Protein AF-A0A1E4NR07-F1 (afdb_monomer_lite)

Secondary structure (DSSP, 8-state):
-EE---TT---EEEEEE-SSS---BTTTEEEETTEEEE-TT--EEEEESSS----GGGSEEEEEEEE-GGG--EEEE----TT-EEEEEEE-SSS---BTTTEEEETTEEEE-TT-EEEEEEEE--

Radius of gyration: 22.99 Å; chains: 1; bounding box: 44×19×64 Å

pLDDT: mean 92.15, std 7.47, range [64.0, 98.56]

Structure (mmCIF, N/CA/C/O backbone):
data_AF-A0A1E4NR07-F1
#
_entry.id   AF-A0A1E4NR07-F1
#
loop_
_atom_site.group_PDB
_atom_site.id
_atom_site.type_symbol
_atom_site.label_atom_id
_atom_site.label_alt_id
_atom_site.label_comp_id
_atom_site.label_asym_id
_atom_site.label_entity_id
_atom_site.label_seq_id
_atom_site.pdbx_PDB_ins_code
_atom_site.Cartn_x
_atom_site.Cartn_y
_atom_site.Cartn_z
_atom_site.occupancy
_atom_site.B_iso_or_equiv
_atom_site.auth_seq_id
_atom_site.auth_comp_id
_atom_site.auth_asym_id
_atom_site.auth_atom_id
_atom_site.pdbx_PDB_model_num
ATOM 1 N N . MET A 1 1 ? 23.849 5.047 -27.236 1.00 86.56 1 MET A N 1
ATOM 2 C CA . MET A 1 1 ? 23.501 5.902 -26.071 1.00 86.56 1 MET A CA 1
ATOM 3 C C . MET A 1 1 ? 22.903 5.018 -24.984 1.00 86.56 1 MET A C 1
ATOM 5 O O . MET A 1 1 ? 22.391 3.955 -25.326 1.00 86.56 1 MET A O 1
ATOM 9 N N . ARG A 1 2 ? 22.991 5.399 -23.704 1.00 89.69 2 ARG A N 1
ATOM 10 C CA . ARG A 1 2 ? 22.429 4.618 -22.590 1.00 89.69 2 ARG A CA 1
ATOM 11 C C . ARG A 1 2 ? 21.553 5.478 -21.687 1.00 89.69 2 ARG A C 1
ATOM 13 O O . ARG A 1 2 ? 21.888 6.630 -21.429 1.00 89.69 2 ARG A O 1
ATOM 20 N N . CYS A 1 3 ? 20.472 4.887 -21.197 1.00 86.62 3 CYS A N 1
ATOM 21 C CA . CYS A 1 3 ? 19.572 5.469 -20.215 1.00 86.62 3 CYS A CA 1
ATOM 22 C C . CYS A 1 3 ? 19.534 4.552 -18.992 1.00 86.62 3 CYS A C 1
ATOM 24 O O . CYS A 1 3 ? 19.148 3.386 -19.099 1.00 86.62 3 CYS A O 1
ATOM 26 N N . GLY A 1 4 ? 19.937 5.084 -17.838 1.00 85.56 4 GLY A N 1
ATOM 27 C CA . GLY A 1 4 ? 19.798 4.377 -16.571 1.00 85.56 4 GLY A CA 1
ATOM 28 C C . GLY A 1 4 ? 18.321 4.176 -16.248 1.00 85.56 4 GLY A C 1
ATOM 29 O O . GLY A 1 4 ? 17.521 5.101 -16.390 1.00 85.56 4 GLY A O 1
ATOM 30 N N . VAL A 1 5 ? 17.962 2.970 -15.822 1.00 84.12 5 VAL A N 1
ATOM 31 C CA . VAL A 1 5 ? 16.626 2.668 -15.303 1.00 84.12 5 VAL A CA 1
ATOM 32 C C . VAL A 1 5 ? 16.740 2.104 -13.889 1.00 84.12 5 VAL A C 1
ATOM 34 O O . VAL A 1 5 ? 17.798 1.585 -13.531 1.00 84.12 5 VAL A O 1
ATOM 37 N N . PRO A 1 6 ? 15.683 2.206 -13.069 1.00 80.19 6 PRO A N 1
ATOM 38 C CA . PRO A 1 6 ? 15.694 1.630 -11.733 1.00 80.19 6 PRO A CA 1
ATOM 39 C C . PRO A 1 6 ? 15.938 0.114 -11.737 1.00 80.19 6 PRO A C 1
ATOM 41 O O . PRO A 1 6 ? 15.392 -0.604 -12.573 1.00 80.19 6 PRO A O 1
ATOM 44 N N . GLU A 1 7 ? 16.678 -0.385 -10.743 1.00 74.25 7 GLU A N 1
ATOM 45 C CA . GLU A 1 7 ? 17.080 -1.801 -10.640 1.00 74.25 7 GLU A CA 1
ATOM 46 C C . GLU A 1 7 ? 15.907 -2.790 -10.530 1.00 74.25 7 GLU A C 1
ATOM 48 O O . GLU A 1 7 ? 16.056 -3.975 -10.816 1.00 74.25 7 GLU A O 1
ATOM 53 N N . TYR A 1 8 ? 14.719 -2.322 -10.135 1.00 74.44 8 TYR A N 1
ATOM 54 C CA . TYR A 1 8 ? 13.532 -3.172 -10.018 1.00 74.44 8 TYR A CA 1
ATOM 55 C C . TYR A 1 8 ? 12.880 -3.505 -11.370 1.00 74.44 8 TYR A C 1
ATOM 57 O O . TYR A 1 8 ? 11.969 -4.331 -11.420 1.00 74.44 8 TYR A O 1
ATOM 65 N N . TRP A 1 9 ? 13.317 -2.887 -12.472 1.00 78.69 9 TRP A N 1
ATOM 66 C CA . TRP A 1 9 ? 12.803 -3.195 -13.804 1.00 78.69 9 TRP A CA 1
ATOM 67 C C . TRP A 1 9 ? 13.268 -4.589 -14.239 1.00 78.69 9 TRP A C 1
ATOM 69 O O . TRP A 1 9 ? 14.451 -4.827 -14.464 1.00 78.69 9 TRP A O 1
ATOM 79 N N . ARG A 1 10 ? 12.325 -5.528 -14.380 1.00 76.56 10 ARG A N 1
ATOM 80 C CA . ARG A 1 10 ? 12.614 -6.904 -14.837 1.00 76.56 10 ARG A CA 1
ATOM 81 C C . ARG A 1 10 ? 12.540 -7.093 -16.350 1.00 76.56 10 ARG A C 1
ATOM 83 O O . ARG A 1 10 ? 12.839 -8.173 -16.848 1.00 76.56 10 ARG A O 1
ATOM 90 N N . GLY A 1 11 ? 12.145 -6.053 -17.066 1.00 84.06 11 GLY A N 1
ATOM 91 C CA . GLY A 1 11 ? 12.048 -6.040 -18.513 1.00 84.06 11 GLY A CA 1
ATOM 92 C C . GLY A 1 11 ? 11.780 -4.630 -19.006 1.00 84.06 11 GLY A C 1
ATOM 93 O O . GLY A 1 11 ? 11.415 -3.746 -18.228 1.00 84.06 11 GLY A O 1
ATOM 94 N N . VAL A 1 12 ? 11.933 -4.423 -20.310 1.00 89.12 12 VAL A N 1
ATOM 95 C CA . VAL A 1 12 ? 11.665 -3.155 -20.990 1.00 89.12 12 VAL A CA 1
ATOM 96 C C . VAL A 1 12 ? 10.921 -3.436 -22.282 1.00 89.12 12 VAL A C 1
ATOM 98 O O . VAL A 1 12 ? 11.216 -4.407 -22.968 1.00 89.12 12 VAL A O 1
ATOM 101 N N . ARG A 1 13 ? 9.961 -2.581 -22.627 1.00 90.62 13 ARG A N 1
ATOM 102 C CA . ARG A 1 13 ? 9.318 -2.569 -23.939 1.00 90.62 13 ARG A CA 1
ATOM 103 C C . ARG A 1 13 ? 9.424 -1.189 -24.561 1.00 90.62 13 ARG A C 1
ATOM 105 O O . ARG A 1 13 ? 9.310 -0.172 -23.871 1.00 90.62 13 ARG A O 1
ATOM 112 N N . LEU A 1 14 ? 9.569 -1.163 -25.879 1.00 91.38 14 LEU A N 1
ATOM 113 C CA . LEU A 1 14 ? 9.373 0.046 -26.665 1.00 91.38 14 LEU A CA 1
ATOM 114 C C . LEU A 1 14 ? 7.875 0.390 -26.669 1.00 91.38 14 LEU A C 1
ATOM 116 O O . LEU A 1 14 ? 7.048 -0.406 -27.108 1.00 91.38 14 LEU A O 1
ATOM 120 N N . VAL A 1 15 ? 7.520 1.558 -26.135 1.00 91.50 15 VAL A N 1
ATOM 121 C CA . VAL A 1 15 ? 6.134 2.057 -26.083 1.00 91.50 15 VAL A CA 1
ATOM 122 C C . VAL A 1 15 ? 5.824 2.899 -27.307 1.00 91.50 15 VAL A C 1
ATOM 124 O O . VAL A 1 15 ? 4.733 2.808 -27.861 1.00 91.50 15 VAL A O 1
ATOM 127 N N . GLN A 1 16 ? 6.787 3.715 -27.725 1.00 92.44 16 GLN A N 1
ATOM 128 C CA . GLN A 1 16 ? 6.630 4.608 -28.859 1.00 92.44 16 GLN A CA 1
ATOM 129 C C . GLN A 1 16 ? 7.983 4.825 -29.523 1.00 92.44 16 GLN A C 1
ATOM 131 O O . GLN A 1 16 ? 8.929 5.252 -28.866 1.00 92.44 16 GLN A O 1
ATOM 136 N N . GLN A 1 17 ? 8.079 4.563 -30.824 1.00 93.12 17 GLN A N 1
ATOM 137 C CA . GLN A 1 17 ? 9.255 4.951 -31.598 1.00 93.12 17 GLN A CA 1
ATOM 138 C C . GLN A 1 17 ? 9.181 6.451 -31.899 1.00 93.12 17 GLN A C 1
ATOM 140 O O . GLN A 1 17 ? 8.159 6.938 -32.381 1.00 93.12 17 GLN A O 1
ATOM 145 N N . THR A 1 18 ? 10.255 7.178 -31.606 1.00 94.12 18 THR A N 1
ATOM 146 C CA . THR A 1 18 ? 10.380 8.613 -31.908 1.00 94.12 18 THR A CA 1
ATOM 147 C C . THR A 1 18 ? 11.399 8.879 -33.013 1.00 94.12 18 THR A C 1
ATOM 149 O O . THR A 1 18 ? 11.400 9.958 -33.598 1.00 94.12 18 THR A O 1
ATOM 152 N N . SER A 1 19 ? 12.246 7.900 -33.339 1.00 93.50 19 SER A N 1
ATOM 153 C CA . SER A 1 19 ? 13.205 7.968 -34.439 1.00 93.50 19 SER A CA 1
ATOM 154 C C . SER A 1 19 ? 12.620 7.529 -35.782 1.00 93.50 19 SER A C 1
ATOM 156 O O . SER A 1 19 ? 11.731 6.680 -35.858 1.00 93.50 19 SER A O 1
ATOM 158 N N . HIS A 1 20 ? 13.219 8.026 -36.866 1.00 92.81 20 HIS A N 1
ATOM 159 C CA . HIS A 1 20 ? 13.009 7.482 -38.212 1.00 92.81 20 HIS A CA 1
ATOM 160 C C . HIS A 1 20 ? 13.691 6.119 -38.402 1.00 92.81 20 HIS A C 1
ATOM 162 O O . HIS A 1 20 ? 13.177 5.265 -39.120 1.00 92.81 20 HIS A O 1
ATOM 168 N N . ALA A 1 21 ? 14.841 5.899 -37.753 1.00 93.62 21 ALA A N 1
ATOM 169 C CA . ALA A 1 21 ? 15.525 4.612 -37.787 1.00 93.62 21 ALA A CA 1
ATOM 170 C C . ALA A 1 21 ? 14.738 3.555 -36.999 1.00 93.62 21 ALA A C 1
ATOM 172 O O . ALA A 1 21 ? 14.184 3.846 -35.936 1.00 93.62 21 ALA A O 1
ATOM 173 N N . ALA A 1 22 ? 14.714 2.327 -37.520 1.00 91.69 22 ALA A N 1
ATOM 174 C CA . ALA A 1 22 ? 13.953 1.230 -36.939 1.00 91.69 22 ALA A CA 1
ATOM 175 C C . ALA A 1 22 ? 14.526 0.775 -35.587 1.00 91.69 22 ALA A C 1
ATOM 177 O O . ALA A 1 22 ? 15.711 0.438 -35.476 1.00 91.69 22 ALA A O 1
ATOM 178 N N . CYS A 1 23 ? 13.657 0.674 -34.584 1.00 94.00 23 CYS A N 1
ATOM 179 C CA . CYS A 1 23 ? 13.985 0.126 -33.274 1.00 94.00 23 CYS A CA 1
ATOM 180 C C . CYS A 1 23 ? 13.621 -1.364 -33.195 1.00 94.00 23 CYS A C 1
ATOM 182 O O . CYS A 1 23 ? 12.454 -1.732 -33.103 1.00 94.00 23 CYS A O 1
ATOM 184 N N . VAL A 1 24 ? 14.636 -2.228 -33.210 1.00 93.62 24 VAL A N 1
ATOM 185 C CA . VAL A 1 24 ? 14.508 -3.687 -33.121 1.00 93.62 24 VAL A CA 1
ATOM 186 C C . VAL A 1 24 ? 15.313 -4.179 -31.925 1.00 93.62 24 VAL A C 1
ATOM 188 O O . VAL A 1 24 ? 16.513 -3.900 -31.829 1.00 93.62 24 VAL A O 1
ATOM 191 N N . GLU A 1 25 ? 14.646 -4.896 -31.023 1.00 91.12 25 GLU A N 1
ATOM 192 C CA . GLU A 1 25 ? 15.253 -5.439 -29.806 1.00 91.12 25 GLU A CA 1
ATOM 193 C C . GLU A 1 25 ? 16.414 -6.382 -30.154 1.00 91.12 25 GLU A C 1
ATOM 195 O O . GLU A 1 25 ? 16.354 -7.134 -31.127 1.00 91.12 25 GLU A O 1
ATOM 200 N N . GLY A 1 26 ? 17.516 -6.284 -29.412 1.00 91.75 26 GLY A N 1
ATOM 201 C CA . GLY A 1 26 ? 18.749 -7.036 -29.652 1.00 91.75 26 GLY A CA 1
ATOM 202 C C . GLY A 1 26 ? 19.577 -6.546 -30.846 1.00 91.75 26 GLY A C 1
ATOM 203 O O . GLY A 1 26 ? 20.702 -7.007 -31.031 1.00 91.75 26 GLY A O 1
ATOM 204 N N . ARG A 1 27 ? 19.069 -5.600 -31.653 1.00 94.44 27 ARG A N 1
ATOM 205 C CA . ARG A 1 27 ? 19.762 -5.107 -32.857 1.00 94.44 27 ARG A CA 1
ATOM 206 C C . ARG A 1 27 ? 20.068 -3.618 -32.831 1.00 94.44 27 ARG A C 1
ATOM 208 O O . ARG A 1 27 ? 21.188 -3.239 -33.173 1.00 94.44 27 ARG A O 1
ATOM 215 N N . SER A 1 28 ? 19.080 -2.787 -32.523 1.00 94.69 28 SER A N 1
ATOM 216 C CA . SER A 1 28 ? 19.215 -1.324 -32.438 1.00 94.69 28 SER A CA 1
ATOM 217 C C . SER A 1 28 ? 18.775 -0.769 -31.086 1.00 94.69 28 SER A C 1
ATOM 219 O O . SER A 1 28 ? 18.970 0.409 -30.818 1.00 94.69 28 SER A O 1
ATOM 221 N N . TRP A 1 29 ? 18.250 -1.611 -30.200 1.00 95.25 29 TRP A N 1
ATOM 222 C CA . TRP A 1 29 ? 18.136 -1.307 -28.780 1.00 95.25 29 TRP A CA 1
ATOM 223 C C . TRP A 1 29 ? 18.128 -2.595 -27.957 1.00 95.25 29 TRP A C 1
ATOM 225 O O . TRP A 1 29 ? 17.920 -3.684 -28.496 1.00 95.25 29 TRP A O 1
ATOM 235 N N . GLY A 1 30 ? 18.317 -2.469 -26.649 1.00 92.44 30 GLY A N 1
ATOM 236 C CA . GLY A 1 30 ? 18.147 -3.566 -25.706 1.00 92.44 30 GLY A CA 1
ATOM 237 C C . GLY A 1 30 ? 18.167 -3.086 -24.261 1.00 92.44 30 GLY A C 1
ATOM 238 O O . GLY A 1 30 ? 18.303 -1.892 -23.985 1.00 92.44 30 GLY A O 1
ATOM 239 N N . PHE A 1 31 ? 18.024 -4.029 -23.336 1.00 91.69 31 PHE A N 1
ATOM 240 C CA . PHE A 1 31 ? 18.018 -3.778 -21.900 1.00 91.69 31 PHE A CA 1
ATOM 241 C C . PHE A 1 31 ? 18.945 -4.767 -21.191 1.00 91.69 31 PHE A C 1
ATOM 243 O O . PHE A 1 31 ? 18.883 -5.971 -21.432 1.00 91.69 31 PHE A O 1
ATOM 250 N N . ASP A 1 32 ? 19.821 -4.244 -20.337 1.00 88.12 32 ASP A N 1
ATOM 251 C CA . ASP A 1 32 ? 20.746 -5.016 -19.512 1.00 88.12 32 ASP A CA 1
ATOM 252 C C . ASP A 1 32 ? 20.838 -4.417 -18.092 1.00 88.12 32 ASP A C 1
ATOM 254 O O . ASP A 1 32 ? 20.114 -3.482 -17.748 1.00 88.12 32 ASP A O 1
ATOM 258 N N . ARG A 1 33 ? 21.726 -4.953 -17.241 1.00 80.31 33 ARG A N 1
ATOM 259 C CA . ARG A 1 33 ? 21.880 -4.491 -15.845 1.00 80.31 33 ARG A CA 1
ATOM 260 C C . ARG A 1 33 ? 22.319 -3.026 -15.723 1.00 80.31 33 ARG A C 1
ATOM 262 O O . ARG A 1 33 ? 22.118 -2.436 -14.671 1.00 80.31 33 ARG A O 1
ATOM 269 N N . ALA A 1 34 ? 22.934 -2.454 -16.758 1.00 84.62 34 ALA A N 1
ATOM 270 C CA . ALA A 1 34 ? 23.330 -1.048 -16.805 1.00 84.62 34 ALA A CA 1
ATOM 271 C C . ALA A 1 34 ? 22.222 -0.138 -17.369 1.00 84.62 34 ALA A C 1
ATOM 273 O O . ALA A 1 34 ? 22.391 1.081 -17.426 1.00 84.62 34 ALA A O 1
ATOM 274 N N . GLY A 1 35 ? 21.091 -0.713 -17.782 1.00 89.06 35 GLY A N 1
ATOM 275 C CA . GLY A 1 35 ? 19.911 -0.003 -18.246 1.00 89.06 35 GLY A CA 1
ATOM 276 C C . GLY A 1 35 ? 19.610 -0.220 -19.724 1.00 89.06 35 GLY A C 1
ATOM 277 O O . GLY A 1 35 ? 19.967 -1.236 -20.322 1.00 89.06 35 GLY A O 1
ATOM 278 N N . ILE A 1 36 ? 18.892 0.730 -20.317 1.00 93.25 36 ILE A N 1
ATOM 279 C CA . ILE A 1 36 ? 18.477 0.659 -21.719 1.00 93.25 36 ILE A CA 1
ATOM 280 C C . ILE A 1 36 ? 19.602 1.211 -22.578 1.00 93.25 36 ILE A C 1
ATOM 282 O O . ILE A 1 36 ? 20.086 2.318 -22.337 1.00 93.25 36 ILE A O 1
ATOM 286 N N . TRP A 1 37 ? 19.995 0.476 -23.609 1.00 94.38 37 TRP A N 1
ATOM 287 C CA . TRP A 1 37 ? 20.882 0.986 -24.643 1.00 94.38 37 TRP A CA 1
ATOM 288 C C . TRP A 1 37 ? 20.124 1.137 -25.958 1.00 94.38 37 TRP A C 1
ATOM 290 O O . TRP A 1 37 ? 19.270 0.324 -26.3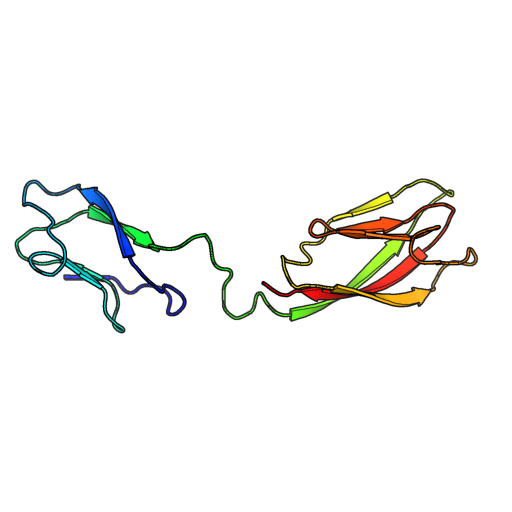04 1.00 94.38 37 TRP A O 1
ATOM 300 N N . VAL A 1 38 ? 20.461 2.189 -26.697 1.00 95.06 38 VAL A N 1
ATOM 301 C CA . VAL A 1 38 ? 19.989 2.432 -28.063 1.00 95.06 38 VAL A CA 1
ATOM 302 C C . VAL A 1 38 ? 21.177 2.666 -28.984 1.00 95.06 38 VAL A C 1
ATOM 304 O O . VAL A 1 38 ? 22.175 3.284 -28.593 1.00 95.06 38 VAL A O 1
ATOM 307 N N . ASP A 1 39 ? 21.062 2.162 -30.204 1.00 94.31 39 ASP A N 1
ATOM 308 C CA . ASP A 1 39 ? 22.095 2.177 -31.231 1.00 94.31 39 ASP A CA 1
ATOM 309 C C . ASP A 1 39 ? 21.475 2.352 -32.631 1.00 94.31 39 ASP A C 1
ATOM 311 O O . ASP A 1 39 ? 20.257 2.282 -32.804 1.00 94.31 39 ASP A O 1
ATOM 315 N N . LYS A 1 40 ? 22.304 2.595 -33.654 1.00 93.06 40 LYS A N 1
ATOM 316 C CA . LYS A 1 40 ? 21.884 2.694 -35.070 1.00 93.06 40 LYS A CA 1
ATOM 317 C C . LYS A 1 40 ? 20.771 3.724 -35.304 1.00 93.06 40 LYS A C 1
ATOM 319 O O . LYS A 1 40 ? 19.875 3.516 -36.118 1.00 93.06 40 LYS A O 1
ATOM 324 N N . GLY A 1 41 ? 20.819 4.828 -34.558 1.00 92.12 41 GLY A N 1
ATOM 325 C CA . GLY A 1 41 ? 19.844 5.916 -34.640 1.00 92.12 41 GLY A CA 1
ATOM 326 C C . GLY A 1 41 ? 18.470 5.596 -34.044 1.00 92.12 41 GLY A C 1
ATOM 327 O O . GLY A 1 41 ? 17.560 6.408 -34.201 1.00 92.12 41 GLY A O 1
ATOM 328 N N . CYS A 1 42 ? 18.297 4.447 -33.379 1.00 95.06 42 CYS A N 1
ATOM 329 C CA . CYS A 1 42 ? 17.060 4.143 -32.671 1.00 95.06 42 CYS A CA 1
ATOM 330 C C . CYS A 1 42 ? 16.847 5.130 -31.516 1.00 95.06 42 CYS A C 1
ATOM 332 O O . CYS A 1 42 ? 17.749 5.409 -30.725 1.00 95.06 42 CYS A O 1
ATOM 334 N N . GLY A 1 43 ? 15.622 5.633 -31.423 1.00 94.44 43 GLY A N 1
ATOM 335 C CA . GLY A 1 43 ? 15.143 6.503 -30.367 1.00 94.44 43 GLY A CA 1
ATOM 336 C C . GLY A 1 43 ? 13.663 6.244 -30.129 1.00 94.44 43 GLY A C 1
ATOM 337 O O . GLY A 1 43 ? 12.875 6.066 -31.063 1.00 94.44 43 GLY A O 1
ATOM 338 N N . GLY A 1 44 ? 13.279 6.195 -28.863 1.00 93.00 44 GLY A N 1
ATOM 339 C CA . GLY A 1 44 ? 11.905 5.930 -28.488 1.00 93.00 44 GLY A CA 1
ATOM 340 C C . GLY A 1 44 ? 11.655 6.135 -27.008 1.00 93.00 44 GLY A C 1
ATOM 341 O O . GLY A 1 44 ? 12.575 6.313 -26.211 1.00 93.00 44 GLY A O 1
ATOM 342 N N . VAL A 1 45 ? 10.378 6.097 -26.657 1.00 91.81 45 VAL A N 1
ATOM 343 C CA . VAL A 1 45 ? 9.911 6.010 -25.282 1.00 91.81 45 VAL A CA 1
ATOM 344 C C . VAL A 1 45 ? 9.893 4.542 -24.896 1.00 91.81 45 VAL A C 1
ATOM 346 O O . VAL A 1 45 ? 9.202 3.727 -25.513 1.00 91.81 45 VAL A O 1
ATOM 349 N N . PHE A 1 46 ? 10.646 4.218 -23.856 1.00 91.06 46 PHE A N 1
ATOM 350 C CA . PHE A 1 46 ? 10.719 2.884 -23.287 1.00 91.06 46 PHE A CA 1
ATOM 351 C C . PHE A 1 46 ? 10.036 2.871 -21.922 1.00 91.06 46 PHE A C 1
ATOM 353 O O . PHE A 1 46 ? 10.128 3.835 -21.163 1.00 91.06 46 PHE A O 1
ATOM 360 N N . ALA A 1 47 ? 9.365 1.771 -21.602 1.00 87.44 47 ALA A N 1
ATOM 361 C CA . ALA A 1 47 ? 8.765 1.551 -20.291 1.00 87.44 47 ALA A CA 1
ATOM 362 C C . ALA A 1 47 ? 9.110 0.157 -19.781 1.00 87.44 47 ALA A C 1
ATOM 364 O O . ALA A 1 47 ? 9.444 -0.723 -20.576 1.00 87.44 47 ALA A O 1
ATOM 365 N N . ALA A 1 4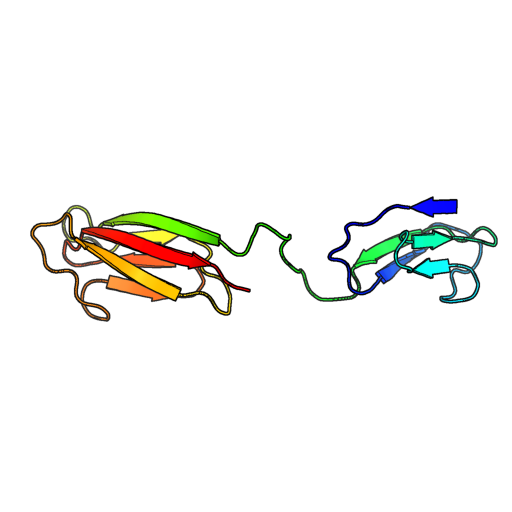8 ? 8.981 -0.055 -18.472 1.00 84.81 48 ALA A N 1
ATOM 366 C CA . ALA A 1 48 ? 9.125 -1.377 -17.885 1.00 84.81 48 ALA A CA 1
ATOM 367 C C . ALA A 1 48 ? 8.196 -2.370 -18.608 1.00 84.81 48 ALA A C 1
ATOM 369 O O . ALA A 1 48 ? 6.995 -2.125 -18.759 1.00 84.81 48 ALA A O 1
ATOM 370 N N . ALA A 1 49 ? 8.757 -3.480 -19.081 1.00 74.75 49 ALA A N 1
ATOM 371 C CA . ALA A 1 49 ? 7.985 -4.645 -19.484 1.00 74.75 49 ALA A CA 1
ATOM 372 C C . ALA A 1 49 ? 7.733 -5.491 -18.233 1.00 74.75 49 ALA A C 1
ATOM 374 O O . ALA A 1 49 ? 8.658 -6.023 -17.623 1.00 74.75 49 ALA A O 1
ATOM 375 N N . GLY A 1 50 ? 6.465 -5.550 -17.835 1.00 65.75 50 GLY A N 1
ATOM 376 C CA . GLY A 1 50 ? 6.007 -6.087 -16.557 1.00 65.75 50 GLY A CA 1
ATOM 377 C C . GLY A 1 50 ? 4.968 -5.143 -15.955 1.00 65.75 50 GLY A C 1
ATOM 378 O O . GLY A 1 50 ? 5.015 -3.939 -16.197 1.00 65.75 50 GLY A O 1
ATOM 379 N N . GLY A 1 51 ? 3.985 -5.678 -15.227 1.00 64.00 51 GLY A N 1
ATOM 380 C CA . GLY A 1 51 ? 3.018 -4.842 -14.506 1.00 64.00 51 GLY A CA 1
ATOM 381 C C . GLY A 1 51 ? 3.718 -3.880 -13.540 1.00 64.00 51 GLY A C 1
ATOM 382 O O . GLY A 1 51 ? 4.880 -4.090 -13.194 1.00 64.00 51 GLY A O 1
ATOM 383 N N . TRP A 1 52 ? 3.015 -2.830 -13.099 1.00 70.44 52 TRP A N 1
ATOM 384 C CA . TRP A 1 52 ? 3.537 -1.919 -12.076 1.00 70.44 52 TRP A CA 1
ATOM 385 C C . TRP A 1 52 ? 4.053 -2.733 -10.885 1.00 70.44 52 TRP A C 1
ATOM 387 O O . TRP A 1 52 ? 3.311 -3.537 -10.325 1.00 70.44 52 TRP A O 1
ATOM 397 N N . GLN A 1 53 ? 5.329 -2.563 -10.549 1.00 69.31 53 GLN A N 1
ATOM 398 C CA . GLN A 1 53 ? 5.952 -3.171 -9.383 1.00 69.31 53 GLN A CA 1
ATOM 399 C C . GLN A 1 53 ? 6.360 -2.051 -8.437 1.00 69.31 53 GLN A C 1
ATOM 401 O O . GLN A 1 53 ? 6.990 -1.082 -8.872 1.00 69.31 53 GLN A O 1
ATOM 406 N N . PRO 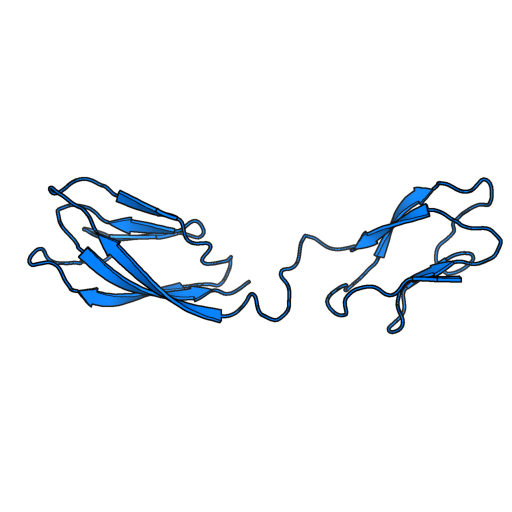A 1 54 ? 6.002 -2.157 -7.157 1.00 75.94 54 PRO A N 1
ATOM 407 C CA . PRO A 1 54 ? 6.402 -1.159 -6.198 1.00 75.94 54 PRO A CA 1
ATOM 408 C C . PRO A 1 54 ? 7.918 -1.201 -5.946 1.00 75.94 54 PRO A C 1
ATOM 410 O O . PRO A 1 54 ? 8.558 -2.244 -6.077 1.00 75.94 54 PRO A O 1
ATOM 413 N N . GLY A 1 55 ? 8.488 -0.054 -5.569 1.00 78.06 55 GLY A N 1
ATOM 414 C CA . GLY A 1 55 ? 9.916 0.068 -5.269 1.00 78.06 55 GLY A CA 1
ATOM 415 C C . GLY A 1 55 ? 10.367 -0.721 -4.024 1.00 78.06 55 GLY A C 1
ATOM 416 O O . GLY A 1 55 ? 9.525 -1.219 -3.272 1.00 78.06 55 GLY A O 1
ATOM 417 N N . PRO A 1 56 ? 11.689 -0.801 -3.770 1.00 76.88 56 PRO A N 1
ATOM 418 C CA . PRO A 1 56 ? 12.280 -1.637 -2.716 1.00 76.88 56 PRO A CA 1
ATOM 419 C C . PRO A 1 56 ? 11.683 -1.414 -1.316 1.00 76.88 56 PRO A C 1
ATOM 421 O O . PRO A 1 56 ? 11.399 -2.377 -0.609 1.00 76.88 56 PRO A O 1
ATOM 424 N N . ASP A 1 57 ? 11.396 -0.160 -0.959 1.00 84.75 57 ASP A N 1
ATOM 425 C CA . ASP A 1 57 ? 10.893 0.228 0.370 1.00 84.75 57 ASP A CA 1
ATOM 426 C C . ASP A 1 57 ? 9.369 0.146 0.512 1.00 84.75 57 ASP A C 1
ATOM 428 O O . ASP A 1 57 ? 8.771 0.588 1.503 1.00 84.75 57 ASP A O 1
ATOM 432 N N . TRP A 1 58 ? 8.684 -0.372 -0.504 1.00 89.50 58 TRP A N 1
ATOM 433 C CA . TRP A 1 58 ? 7.238 -0.467 -0.440 1.00 89.50 58 TRP A CA 1
ATOM 434 C C . TRP A 1 58 ? 6.802 -1.566 0.528 1.00 89.50 58 TRP A C 1
ATOM 436 O O . TRP A 1 58 ? 5.846 -1.353 1.275 1.00 89.50 58 TRP A O 1
ATOM 446 N N . ASN A 1 59 ? 7.515 -2.696 0.572 1.00 93.62 59 ASN A N 1
ATOM 447 C CA . ASN A 1 59 ? 7.267 -3.745 1.556 1.00 93.62 59 ASN A CA 1
ATOM 448 C C . ASN A 1 59 ? 7.727 -3.255 2.928 1.00 93.62 59 ASN A C 1
ATOM 450 O O . ASN A 1 59 ? 8.923 -3.187 3.196 1.00 93.62 59 ASN A O 1
ATOM 454 N N . ARG A 1 60 ? 6.783 -2.908 3.801 1.00 95.81 60 ARG A N 1
ATOM 455 C CA . ARG A 1 60 ? 7.100 -2.366 5.124 1.00 95.81 60 ARG A CA 1
ATOM 456 C C . ARG A 1 60 ? 5.999 -2.637 6.130 1.00 95.81 60 ARG A C 1
ATOM 458 O O . ARG A 1 60 ? 4.855 -2.886 5.747 1.00 95.81 60 ARG A O 1
ATOM 465 N N . ASP A 1 61 ? 6.356 -2.514 7.398 1.00 97.38 61 ASP A N 1
ATOM 466 C CA . ASP A 1 61 ? 5.439 -2.689 8.516 1.00 97.38 61 ASP A CA 1
ATOM 467 C C . ASP A 1 61 ? 5.248 -1.348 9.211 1.00 97.38 61 ASP A C 1
ATOM 469 O O . ASP A 1 61 ? 6.207 -0.608 9.429 1.00 97.38 61 ASP A O 1
ATOM 473 N N . PHE A 1 62 ? 4.002 -0.996 9.507 1.00 97.56 62 PHE A N 1
ATOM 474 C CA . PHE A 1 62 ? 3.675 0.261 10.173 1.00 97.56 62 PHE A CA 1
ATOM 475 C C . PHE A 1 62 ? 2.359 0.151 10.931 1.00 97.56 62 PHE A C 1
ATOM 477 O O . PHE A 1 62 ? 1.548 -0.738 10.680 1.00 97.56 62 PHE A O 1
ATOM 484 N N . VAL A 1 63 ? 2.154 1.064 11.875 1.00 98.06 63 VAL A N 1
ATOM 485 C CA . VAL A 1 63 ? 0.955 1.103 12.710 1.00 98.06 63 VAL A CA 1
ATOM 486 C C . VAL A 1 63 ? 0.021 2.198 12.212 1.00 98.06 63 VAL A C 1
ATOM 488 O O . VAL A 1 63 ? 0.453 3.322 11.961 1.00 98.06 63 VAL A O 1
ATOM 491 N N . VAL A 1 64 ? -1.262 1.870 12.085 1.00 97.69 64 VAL A N 1
ATOM 492 C CA . VAL A 1 64 ? -2.333 2.803 11.722 1.00 97.69 64 VAL A CA 1
ATOM 493 C C . VAL A 1 64 ? -3.337 2.872 12.864 1.00 97.69 64 VAL A C 1
ATOM 495 O O . VAL A 1 64 ? -3.864 1.846 13.287 1.00 97.69 64 VAL A O 1
ATOM 498 N N . SER A 1 65 ? -3.635 4.077 13.344 1.00 97.75 65 SER A N 1
ATOM 499 C CA . SER A 1 65 ? -4.758 4.309 14.258 1.00 97.75 65 SER A CA 1
ATOM 500 C C . SER A 1 65 ? -6.037 4.489 13.446 1.00 97.75 65 SER A C 1
ATOM 502 O O . SER A 1 65 ? -6.109 5.386 12.607 1.00 97.75 65 SER A O 1
ATOM 504 N N . CYS A 1 66 ? -7.042 3.655 13.694 1.00 97.62 66 CYS A N 1
ATOM 505 C CA . CYS A 1 66 ? -8.340 3.727 13.031 1.00 97.62 66 CYS A CA 1
ATOM 506 C C . CYS A 1 66 ? -9.464 3.542 14.051 1.00 97.62 66 CYS A C 1
ATOM 508 O O . CYS A 1 66 ? -9.350 2.706 14.947 1.00 97.62 66 CYS A O 1
ATOM 510 N N . GLY A 1 67 ? -10.553 4.300 13.929 1.00 97.12 67 GLY A N 1
ATOM 511 C CA . GLY A 1 67 ? -11.677 4.178 14.852 1.00 97.12 67 GLY A CA 1
ATOM 512 C C . GLY A 1 67 ? -13.018 4.600 14.273 1.00 97.12 67 GLY A C 1
ATOM 513 O O . GLY A 1 67 ? -13.076 5.302 13.267 1.00 97.12 67 GLY A O 1
ATOM 514 N N . SER A 1 68 ? -14.078 4.122 14.921 1.00 97.12 68 SER A N 1
ATOM 515 C CA . SER A 1 68 ? -15.493 4.340 14.612 1.00 97.12 68 SER A CA 1
ATOM 516 C C . SER A 1 68 ? -16.067 5.421 15.546 1.00 97.12 68 SER A C 1
ATOM 518 O O . SER A 1 68 ? -16.678 5.104 16.573 1.00 97.12 68 SER A O 1
ATOM 520 N N . PRO A 1 69 ? -15.847 6.722 15.268 1.00 92.62 69 PRO A N 1
ATOM 521 C CA . PRO A 1 69 ? -16.376 7.784 16.113 1.00 92.62 69 PRO A CA 1
ATOM 522 C C . PRO A 1 69 ? -17.908 7.770 16.084 1.00 92.62 69 PRO A C 1
ATOM 524 O O . PRO A 1 69 ? -18.523 7.564 15.038 1.00 92.62 69 PRO A O 1
ATOM 527 N N . GLN A 1 70 ? -18.531 8.008 17.242 1.00 93.50 70 GLN A N 1
ATOM 528 C CA . GLN A 1 70 ? -19.995 8.037 17.394 1.00 93.50 70 GLN A CA 1
ATOM 529 C C .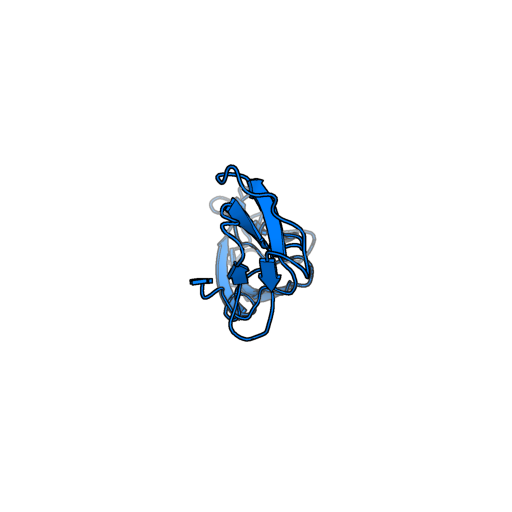 GLN A 1 70 ? -20.694 6.762 16.883 1.00 93.50 70 GLN A C 1
ATOM 531 O O . GLN A 1 70 ? -21.804 6.834 16.360 1.00 93.50 70 GLN A O 1
ATOM 536 N N . TYR A 1 71 ? -20.042 5.600 17.015 1.00 94.69 71 TYR A N 1
ATOM 537 C CA . TYR A 1 71 ? -20.561 4.300 16.568 1.00 94.69 71 TYR A CA 1
ATOM 538 C C . TYR A 1 71 ? -20.845 4.209 15.059 1.00 94.69 71 TYR A C 1
ATOM 540 O O . TYR A 1 71 ? -21.635 3.370 14.633 1.00 94.69 71 TYR A O 1
ATOM 548 N N . ARG A 1 72 ? -20.220 5.066 14.241 1.00 96.06 72 ARG A N 1
ATOM 549 C CA . ARG A 1 72 ? -20.399 5.067 12.784 1.00 96.06 72 ARG A CA 1
ATOM 550 C C . ARG A 1 72 ? -19.324 4.252 12.085 1.00 96.06 72 ARG A C 1
ATOM 552 O O . ARG A 1 72 ? -18.155 4.319 12.467 1.00 96.06 72 ARG A O 1
ATOM 559 N N . TYR A 1 73 ? -19.706 3.566 11.014 1.00 97.38 73 TYR A N 1
ATOM 560 C CA . TYR A 1 73 ? -18.760 2.920 10.114 1.00 97.38 73 TYR A CA 1
ATOM 561 C C . TYR A 1 73 ? -17.708 3.920 9.617 1.00 97.38 73 TYR A C 1
ATOM 563 O O . TYR A 1 73 ? -18.042 5.021 9.169 1.00 97.38 73 TYR A O 1
ATOM 571 N N . TYR A 1 74 ? -16.442 3.517 9.659 1.00 97.88 74 TYR A N 1
ATOM 572 C CA . TYR A 1 74 ? -15.325 4.292 9.140 1.00 97.88 74 TYR A CA 1
ATOM 573 C C . TYR A 1 74 ? -14.345 3.388 8.391 1.00 97.88 74 TYR A C 1
ATOM 575 O O . TYR A 1 74 ? -14.115 2.243 8.782 1.00 97.88 74 TYR A O 1
ATOM 583 N N . PHE A 1 75 ? -13.758 3.905 7.310 1.00 98.00 75 PHE A N 1
ATOM 584 C CA . PHE A 1 75 ? -12.784 3.183 6.492 1.00 98.00 75 PHE A CA 1
ATOM 585 C C . PHE A 1 75 ? -11.468 3.956 6.424 1.00 98.00 75 PHE A C 1
ATOM 587 O O . PHE A 1 75 ? -11.369 4.97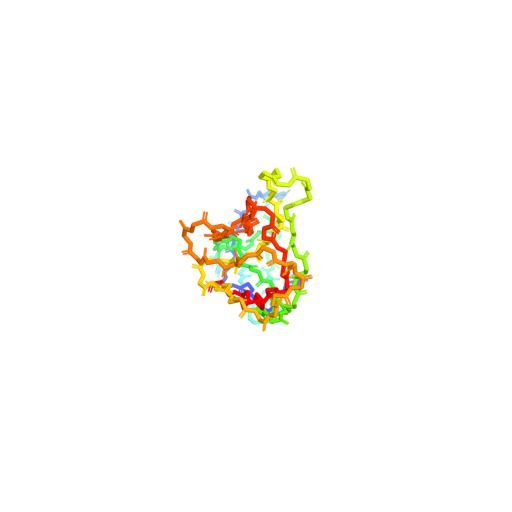7 5.745 1.00 98.00 75 PHE A O 1
ATOM 594 N N . CYS A 1 76 ? -10.446 3.463 7.119 1.00 97.50 76 CYS A N 1
ATOM 595 C CA . CYS A 1 76 ? -9.101 4.013 7.042 1.00 97.50 76 CYS A CA 1
ATOM 596 C C . CYS A 1 76 ? -8.402 3.453 5.809 1.00 97.50 76 CYS A C 1
ATOM 598 O O . CYS A 1 76 ? -7.994 2.289 5.784 1.00 97.50 76 CYS A O 1
ATOM 600 N N . GLN A 1 77 ? -8.280 4.296 4.786 1.00 97.62 77 GLN A N 1
ATOM 601 C CA . GLN A 1 77 ? -7.601 3.942 3.550 1.00 97.62 77 GLN A CA 1
ATOM 602 C C . GLN A 1 77 ? -6.116 3.707 3.819 1.00 97.62 77 GLN A C 1
ATOM 604 O O . GLN A 1 77 ? -5.386 4.602 4.242 1.00 97.62 77 GLN A O 1
ATOM 609 N N . VAL A 1 78 ? -5.679 2.481 3.560 1.00 95.94 78 VAL A N 1
ATOM 610 C CA . VAL A 1 78 ? -4.278 2.086 3.618 1.00 95.94 78 VAL A CA 1
ATOM 611 C C . VAL A 1 78 ? -4.055 1.000 2.581 1.00 95.94 78 VAL A C 1
ATOM 613 O O . VAL A 1 78 ? -4.766 0.001 2.552 1.00 95.94 78 VAL A O 1
ATOM 616 N N . ASP A 1 79 ? -3.062 1.193 1.717 1.00 93.75 79 ASP A N 1
ATOM 617 C CA . ASP A 1 79 ? -2.636 0.142 0.799 1.00 93.75 79 ASP A CA 1
ATOM 618 C C . ASP A 1 79 ? -1.959 -0.965 1.611 1.00 93.75 79 ASP A C 1
ATOM 620 O O . ASP A 1 79 ? -0.855 -0.781 2.127 1.00 93.75 79 ASP A O 1
ATOM 624 N N . VAL A 1 80 ? -2.652 -2.090 1.775 1.00 95.88 80 VAL A N 1
ATOM 625 C CA . VAL A 1 80 ? -2.130 -3.267 2.479 1.00 95.88 80 VAL A CA 1
ATOM 626 C C . VAL A 1 80 ? -1.309 -4.133 1.524 1.00 95.88 80 VAL A C 1
ATOM 628 O O . VAL A 1 80 ? -0.418 -4.861 1.955 1.00 95.88 80 VAL A O 1
ATOM 631 N N . GLY A 1 81 ? -1.535 -4.023 0.217 1.00 92.94 81 GLY A N 1
ATOM 632 C CA . GLY A 1 81 ? -0.889 -4.876 -0.764 1.00 92.94 81 GLY A CA 1
ATOM 633 C C . GLY A 1 81 ? -1.573 -6.214 -1.004 1.00 92.94 81 GLY A C 1
ATOM 634 O O . GLY A 1 81 ? -2.437 -6.649 -0.243 1.00 92.94 81 GLY A O 1
ATOM 635 N N . ALA A 1 82 ? -1.173 -6.885 -2.086 1.00 90.69 82 ALA A N 1
ATOM 636 C CA . ALA A 1 82 ? -1.781 -8.142 -2.520 1.00 90.69 82 ALA A CA 1
ATOM 637 C C . ALA A 1 82 ? -1.464 -9.329 -1.596 1.00 90.69 82 ALA A C 1
ATOM 639 O O . ALA A 1 82 ? -2.253 -10.268 -1.516 1.00 90.69 82 ALA A O 1
ATOM 640 N N . ARG A 1 83 ? -0.332 -9.285 -0.889 1.00 93.75 83 ARG A N 1
ATOM 641 C CA . ARG A 1 83 ? 0.103 -10.311 0.074 1.00 93.75 83 ARG A CA 1
ATOM 642 C C . ARG A 1 83 ? 0.187 -9.782 1.499 1.00 93.75 83 ARG A C 1
ATOM 644 O O . ARG A 1 83 ? 0.771 -10.433 2.365 1.00 93.75 83 ARG A O 1
ATOM 651 N N . GLY A 1 84 ? -0.303 -8.567 1.728 1.00 96.06 84 GLY A N 1
ATOM 652 C CA . GLY A 1 84 ? -0.215 -7.946 3.033 1.00 96.06 84 GLY A CA 1
ATOM 653 C C . GLY A 1 84 ? -1.246 -8.472 4.010 1.00 96.06 84 GLY A C 1
ATOM 654 O O . GLY A 1 84 ? -2.132 -9.259 3.672 1.00 96.06 84 GLY A O 1
ATOM 655 N N . ARG A 1 85 ? -1.110 -8.015 5.250 1.00 97.75 85 ARG A N 1
ATOM 656 C CA . ARG A 1 85 ? -1.992 -8.395 6.345 1.00 97.75 85 ARG A CA 1
ATOM 657 C C . ARG A 1 85 ? -2.169 -7.247 7.321 1.00 97.75 85 ARG A C 1
ATOM 659 O O . ARG A 1 85 ? -1.272 -6.421 7.482 1.00 97.75 85 ARG A O 1
ATOM 666 N N . VAL A 1 86 ? -3.311 -7.240 7.999 1.00 98.38 86 VAL A N 1
ATOM 667 C CA . VAL A 1 86 ? -3.577 -6.347 9.124 1.00 98.38 86 VAL A CA 1
ATOM 668 C C . VAL A 1 86 ? -3.844 -7.170 10.379 1.00 98.38 86 VAL A C 1
ATOM 670 O O . VAL A 1 86 ? -4.526 -8.193 10.329 1.00 98.38 86 VAL A O 1
ATOM 673 N N . LEU A 1 87 ? -3.289 -6.722 11.500 1.00 98.12 87 LEU A N 1
ATOM 674 C CA . LEU A 1 87 ? -3.488 -7.299 12.823 1.00 98.12 87 LEU A CA 1
ATOM 675 C C . LEU A 1 87 ? -3.932 -6.222 13.809 1.00 98.12 87 LEU A C 1
ATOM 677 O O . LEU A 1 87 ? -3.390 -5.116 13.814 1.00 98.12 87 LEU A O 1
ATOM 681 N N . LEU A 1 88 ? -4.878 -6.561 14.684 1.00 97.94 88 LEU A N 1
ATOM 682 C CA . LEU A 1 88 ? -5.214 -5.729 15.836 1.00 97.94 88 LEU A CA 1
ATOM 683 C C . LEU A 1 88 ? -4.016 -5.708 16.795 1.00 97.94 88 LEU A C 1
ATOM 685 O O . LEU A 1 88 ? -3.668 -6.738 17.368 1.00 97.94 88 LEU A O 1
ATOM 689 N N . GLN A 1 89 ? -3.375 -4.550 16.956 1.00 98.00 89 GLN A N 1
ATOM 690 C CA . GLN A 1 89 ? -2.201 -4.410 17.820 1.00 98.00 89 GLN A CA 1
ATOM 691 C C . GLN A 1 89 ? -2.587 -3.938 19.222 1.00 98.00 89 GLN A C 1
ATOM 693 O O . GLN A 1 89 ? -2.105 -4.476 20.216 1.00 98.00 89 GLN A O 1
ATOM 698 N N . ARG A 1 90 ? -3.439 -2.911 19.311 1.00 97.88 90 ARG A N 1
ATOM 699 C CA . ARG A 1 90 ? -3.879 -2.340 20.588 1.00 97.88 90 ARG A CA 1
ATOM 700 C C . ARG A 1 90 ? -5.247 -1.699 20.434 1.00 97.88 90 ARG A C 1
ATOM 702 O O . ARG A 1 90 ? -5.384 -0.739 19.686 1.00 97.88 90 ARG A O 1
ATOM 709 N N . GLN A 1 91 ? -6.232 -2.167 21.190 1.00 96.56 91 GLN A N 1
ATOM 710 C CA . GLN A 1 91 ? -7.508 -1.465 21.320 1.00 96.56 91 GLN A CA 1
ATOM 711 C C . GLN A 1 91 ? -7.321 -0.186 22.150 1.00 96.56 91 GLN A C 1
ATOM 713 O O . GLN A 1 91 ? -6.642 -0.215 23.177 1.00 96.56 91 GLN A O 1
ATOM 718 N N . ASN A 1 92 ? -7.903 0.926 21.699 1.00 93.81 92 ASN A N 1
ATOM 719 C CA . ASN A 1 92 ? -7.916 2.197 22.433 1.00 93.81 92 ASN A CA 1
ATOM 720 C C . ASN A 1 92 ? -9.331 2.766 22.654 1.00 93.81 92 ASN A C 1
ATOM 722 O O . ASN A 1 92 ? -9.457 3.841 23.231 1.00 93.81 92 ASN A O 1
ATOM 726 N N . SER A 1 93 ? -10.377 2.051 22.232 1.00 95.06 93 SER A N 1
ATOM 727 C CA . SER A 1 93 ? -11.779 2.324 22.566 1.00 95.06 93 SER A CA 1
ATOM 728 C C . SER A 1 93 ? -12.294 1.453 23.712 1.00 95.06 93 SER A C 1
ATOM 730 O O . SER A 1 93 ? -11.826 0.330 23.909 1.00 95.06 93 SER A O 1
ATOM 732 N N . ASP A 1 94 ? -13.352 1.913 24.380 1.00 94.19 94 ASP A N 1
ATOM 733 C CA . ASP A 1 94 ? -14.107 1.102 25.346 1.00 94.19 94 ASP A CA 1
ATOM 734 C C . ASP A 1 94 ? -14.926 -0.004 24.661 1.00 94.19 94 ASP A C 1
ATOM 736 O O . ASP A 1 94 ? -15.107 -1.097 25.196 1.00 94.19 94 ASP A O 1
ATOM 740 N N . SER A 1 95 ? -15.408 0.257 23.440 1.00 95.94 95 SER A N 1
ATOM 741 C CA . SER A 1 95 ? -16.118 -0.743 22.636 1.00 95.94 95 SER A CA 1
ATOM 742 C C . SER A 1 95 ? -15.154 -1.809 22.116 1.00 95.94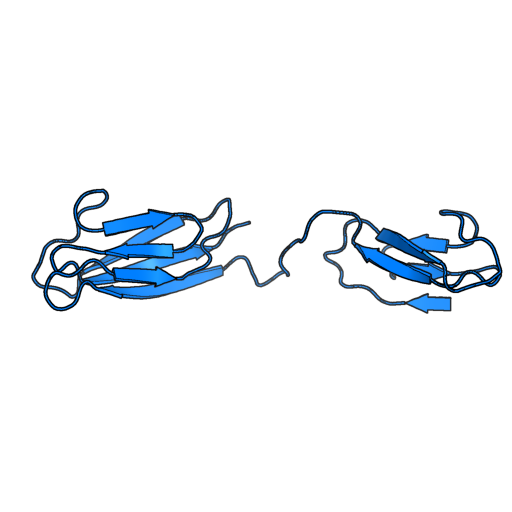 95 SER A C 1
ATOM 744 O O . SER A 1 95 ? -14.045 -1.496 21.680 1.00 95.94 95 SER A O 1
ATOM 746 N N . ALA A 1 96 ? -15.595 -3.069 22.131 1.00 95.56 96 ALA A N 1
ATOM 747 C CA . ALA A 1 96 ? -14.767 -4.207 21.747 1.00 95.56 96 ALA A CA 1
ATOM 748 C C . ALA A 1 96 ? -14.463 -4.242 20.239 1.00 95.56 96 ALA A C 1
ATOM 750 O O . ALA A 1 96 ? -15.362 -4.175 19.394 1.00 95.56 96 ALA A O 1
ATOM 751 N N . CYS A 1 97 ? -13.192 -4.452 19.907 1.00 97.69 97 CYS A N 1
ATOM 752 C CA . CYS A 1 97 ? -12.714 -4.692 18.551 1.00 97.69 97 CYS A CA 1
ATOM 753 C C . CYS A 1 97 ? -12.610 -6.199 18.268 1.00 97.69 97 CYS A C 1
ATOM 755 O O . CYS A 1 97 ? -11.656 -6.861 18.665 1.00 97.69 97 CYS A O 1
ATOM 757 N N . VAL A 1 98 ? -13.589 -6.741 17.541 1.00 97.81 98 VAL A N 1
ATOM 758 C CA . VAL A 1 98 ? -13.678 -8.151 17.146 1.00 97.81 98 VAL A CA 1
ATOM 759 C C . VAL A 1 98 ? -13.658 -8.249 15.622 1.00 97.81 98 VAL A C 1
ATOM 761 O O . VAL A 1 98 ? -14.512 -7.662 14.946 1.00 97.81 98 VAL A O 1
ATOM 764 N N . GLU A 1 99 ? -12.685 -8.990 15.089 1.00 97.38 99 GLU A N 1
ATOM 765 C CA . GLU A 1 99 ? -12.503 -9.162 13.643 1.00 97.38 99 GLU A CA 1
ATOM 766 C C . GLU A 1 99 ? -13.752 -9.800 13.016 1.00 97.38 99 GLU A C 1
ATOM 768 O O . GLU A 1 99 ? -14.368 -10.700 13.589 1.00 97.38 99 GLU A O 1
ATOM 773 N N . GLY A 1 100 ? -14.179 -9.280 11.867 1.00 97.25 100 GLY A N 1
ATOM 774 C CA . GLY A 1 100 ? -15.397 -9.699 11.172 1.00 97.25 100 GLY A CA 1
ATOM 775 C C . GLY A 1 100 ? -16.704 -9.189 11.792 1.00 97.25 100 GLY A C 1
ATOM 776 O O . GLY A 1 100 ? -17.766 -9.415 11.218 1.00 97.25 100 GLY A O 1
ATOM 777 N N . ARG A 1 101 ? -16.665 -8.491 12.939 1.00 97.38 101 ARG A N 1
ATOM 778 C CA . ARG A 1 101 ? -17.870 -7.981 13.629 1.00 97.38 101 ARG A CA 1
ATOM 779 C C . ARG A 1 101 ? -17.884 -6.472 13.828 1.00 97.38 101 ARG A C 1
ATOM 781 O O . ARG A 1 101 ? -18.918 -5.848 13.583 1.00 97.38 101 ARG A O 1
ATOM 788 N N . THR A 1 102 ? -16.786 -5.918 14.332 1.00 97.81 102 THR A N 1
ATOM 789 C CA . THR A 1 102 ? -16.623 -4.479 14.613 1.00 97.81 102 THR A CA 1
ATOM 790 C C . THR A 1 102 ? -15.388 -3.897 13.941 1.00 97.81 102 THR A C 1
ATOM 792 O O . THR A 1 102 ? -15.226 -2.683 13.907 1.00 97.81 102 THR A O 1
ATOM 795 N N . TRP A 1 103 ? -14.542 -4.739 13.352 1.00 98.56 103 TRP A N 1
ATOM 796 C CA . TRP A 1 103 ? -13.527 -4.306 12.407 1.00 98.56 103 TRP A CA 1
ATOM 797 C C . TRP A 1 103 ? -13.183 -5.418 11.419 1.00 98.56 103 TRP A C 1
ATOM 799 O O . TRP A 1 103 ? -13.506 -6.589 11.626 1.00 98.56 103 TRP A O 1
ATOM 809 N N . GLY A 1 104 ? -12.479 -5.047 10.362 1.00 98.25 104 GLY A N 1
ATOM 810 C CA . GLY A 1 104 ? -11.855 -5.963 9.421 1.00 98.25 104 GLY A CA 1
ATOM 811 C C . GLY A 1 104 ? -11.021 -5.187 8.412 1.00 98.25 104 GLY A C 1
ATOM 812 O O . GLY A 1 104 ? -10.799 -3.986 8.559 1.00 98.25 104 GLY A O 1
ATOM 813 N N . TRP A 1 105 ? -10.535 -5.858 7.374 1.00 98.44 105 TRP A N 1
ATOM 814 C CA . TRP A 1 105 ? -9.668 -5.218 6.391 1.00 98.44 105 TRP A CA 1
ATOM 815 C C . TRP A 1 105 ? -9.780 -5.870 5.014 1.00 98.44 105 TRP A C 1
ATOM 817 O O . TRP A 1 105 ? -10.276 -6.984 4.856 1.00 98.44 105 TRP A O 1
ATOM 827 N N . ASN A 1 106 ? -9.319 -5.143 4.004 1.00 96.88 106 ASN A N 1
ATOM 828 C CA . ASN A 1 106 ? -9.072 -5.635 2.658 1.00 96.88 106 ASN A CA 1
ATOM 829 C C . ASN A 1 106 ? -7.821 -4.938 2.094 1.00 96.88 106 ASN A C 1
ATOM 831 O O . ASN A 1 106 ? -7.178 -4.141 2.776 1.00 96.88 106 ASN A O 1
ATOM 835 N N . ARG A 1 107 ? -7.476 -5.205 0.830 1.00 94.12 107 ARG A N 1
ATOM 836 C CA . ARG A 1 107 ? -6.287 -4.614 0.186 1.00 94.12 107 ARG A CA 1
ATOM 837 C C . ARG A 1 107 ? -6.251 -3.077 0.185 1.00 94.12 107 ARG A C 1
ATOM 839 O O . ARG A 1 107 ? -5.174 -2.506 0.073 1.00 94.12 107 ARG A O 1
ATOM 846 N N . ALA A 1 108 ? -7.413 -2.429 0.262 1.00 94.62 108 ALA A N 1
ATOM 847 C CA . ALA A 1 108 ? -7.562 -0.978 0.196 1.00 94.62 108 ALA A CA 1
ATOM 848 C C . ALA A 1 108 ? -7.624 -0.308 1.578 1.00 94.62 108 ALA A C 1
ATOM 850 O O . ALA A 1 108 ? -7.578 0.923 1.654 1.00 94.62 108 ALA A O 1
ATOM 851 N N . GLY A 1 109 ? -7.756 -1.081 2.660 1.00 97.31 109 GLY A N 1
ATOM 852 C CA . GLY A 1 109 ? -7.711 -0.518 3.999 1.00 97.31 109 GLY A CA 1
ATOM 853 C C . GLY A 1 109 ? -8.436 -1.306 5.075 1.00 97.31 109 GLY A C 1
ATOM 854 O O . GLY A 1 109 ? -8.777 -2.479 4.917 1.00 97.31 109 GLY A O 1
ATOM 855 N N . ILE A 1 110 ? -8.655 -0.619 6.190 1.00 98.50 110 ILE A N 1
ATOM 856 C CA . ILE A 1 110 ? -9.226 -1.155 7.424 1.00 98.50 110 ILE A CA 1
ATOM 857 C C . ILE A 1 110 ? -10.596 -0.522 7.612 1.00 98.50 110 ILE A C 1
ATOM 859 O O . ILE A 1 110 ? -10.715 0.703 7.596 1.00 98.50 110 ILE A O 1
ATOM 863 N N . TRP A 1 111 ? -11.621 -1.343 7.807 1.00 98.50 111 TRP A N 1
ATOM 864 C CA . TRP A 1 111 ? -12.925 -0.862 8.235 1.00 98.50 111 TRP A CA 1
ATOM 865 C C . TRP A 1 111 ? -13.106 -1.095 9.731 1.00 98.50 111 TRP A C 1
ATOM 867 O O . TRP A 1 111 ? -12.662 -2.105 10.275 1.00 98.50 111 TRP A O 1
ATOM 877 N N . VAL A 1 112 ? -13.777 -0.158 10.386 1.00 98.31 112 VAL A N 1
ATOM 878 C CA . VAL A 1 112 ? -14.145 -0.206 11.803 1.00 98.31 112 VAL A CA 1
ATOM 879 C C . VAL A 1 112 ? -15.583 0.269 11.951 1.00 98.31 112 VAL A C 1
ATOM 881 O O . VAL A 1 112 ? -16.043 1.133 11.207 1.00 98.31 112 VAL A O 1
ATOM 884 N N . ASP A 1 113 ? -16.304 -0.308 12.898 1.00 98.06 113 ASP A N 1
ATOM 885 C CA . ASP A 1 113 ? -17.720 -0.041 13.117 1.00 98.06 113 ASP A CA 1
ATOM 886 C C . ASP A 1 113 ? -18.091 -0.240 14.593 1.00 98.06 113 ASP A C 1
ATOM 888 O O . ASP A 1 113 ? -17.319 -0.802 15.378 1.00 98.06 113 ASP A O 1
ATOM 892 N N . LYS A 1 114 ? -19.291 0.208 14.980 1.00 97.00 114 LYS A N 1
ATOM 893 C CA . LYS A 1 114 ? -19.878 -0.014 16.316 1.00 97.00 114 LYS A CA 1
ATOM 894 C C . LYS A 1 114 ? -18.965 0.436 17.462 1.00 97.00 114 LYS A C 1
ATOM 896 O O . LYS A 1 114 ? -18.903 -0.210 18.505 1.00 97.00 114 LYS A O 1
ATOM 901 N N . GLY A 1 115 ? -18.256 1.545 17.264 1.00 96.81 115 GLY A N 1
ATOM 902 C CA . GLY A 1 115 ? -17.432 2.168 18.299 1.00 96.81 115 GLY A CA 1
ATOM 903 C C . GLY A 1 115 ? -16.040 1.560 18.458 1.00 96.81 115 GLY A C 1
ATOM 904 O O . GLY A 1 115 ? -15.281 2.042 19.296 1.00 96.81 115 GLY A O 1
ATOM 905 N N . CYS A 1 116 ? -15.670 0.538 17.674 1.00 98.06 116 CYS A N 1
ATOM 906 C CA . CYS A 1 116 ? -14.309 0.005 17.706 1.00 98.06 116 CYS A CA 1
ATOM 907 C C . CYS A 1 116 ? -13.299 1.077 17.267 1.00 98.06 116 CYS A C 1
ATOM 909 O O . CYS A 1 116 ? -13.417 1.671 16.193 1.00 98.06 116 CYS A O 1
ATOM 911 N N . GLY A 1 117 ? -12.299 1.304 18.111 1.00 97.94 117 GLY A N 1
ATOM 912 C CA . GLY A 1 117 ? -11.123 2.125 17.876 1.00 97.94 117 GLY A CA 1
ATOM 913 C C . GLY A 1 117 ? -9.880 1.377 18.332 1.00 97.94 117 GLY A C 1
ATOM 914 O O . GLY A 1 117 ? -9.819 0.850 19.450 1.00 97.94 117 GLY A O 1
ATOM 915 N N . ALA A 1 118 ? -8.885 1.303 17.452 1.00 98.25 118 ALA A N 1
ATOM 916 C CA . ALA A 1 118 ? -7.640 0.621 17.748 1.00 98.25 118 ALA A CA 1
ATOM 917 C C . ALA A 1 118 ? -6.464 1.107 16.895 1.00 98.25 118 ALA A C 1
ATOM 919 O O . ALA A 1 118 ? -6.604 1.768 15.865 1.00 98.25 118 ALA A O 1
ATOM 920 N N . GLN A 1 119 ? -5.275 0.719 17.339 1.00 98.44 119 GLN A N 1
ATOM 921 C CA . GLN A 1 119 ? -4.061 0.673 16.545 1.00 98.44 119 GLN A CA 1
ATOM 922 C C . GLN A 1 119 ? -3.958 -0.689 15.860 1.00 98.44 119 GLN A C 1
ATOM 924 O O . GLN A 1 119 ? -4.094 -1.743 16.495 1.00 98.44 119 GLN A O 1
ATOM 929 N N . PHE A 1 120 ? -3.676 -0.654 14.565 1.00 98.56 120 PHE A N 1
ATOM 930 C CA . PHE A 1 120 ? -3.557 -1.816 13.704 1.00 98.56 120 PHE A CA 1
ATOM 931 C C . PHE A 1 120 ? -2.151 -1.893 13.125 1.00 98.56 120 PHE A C 1
ATOM 933 O O . PHE A 1 120 ? -1.668 -0.926 12.536 1.00 98.56 120 PHE A O 1
ATOM 940 N N . LEU A 1 121 ? -1.505 -3.048 13.265 1.00 98.44 121 LEU A N 1
ATOM 941 C CA . LEU A 1 121 ? -0.252 -3.339 12.582 1.00 98.44 121 LEU A CA 1
ATOM 942 C C . LEU A 1 121 ? -0.567 -3.749 11.143 1.00 98.44 121 LEU A C 1
ATOM 944 O O . LEU A 1 121 ? -1.240 -4.753 10.915 1.00 98.44 121 LEU A O 1
ATOM 948 N N . VAL A 1 122 ? -0.061 -2.981 10.185 1.00 98.38 122 VAL A N 1
ATOM 949 C CA . VAL A 1 122 ? -0.158 -3.256 8.754 1.00 98.38 122 VAL A CA 1
ATOM 950 C C . VAL A 1 122 ? 1.183 -3.792 8.276 1.00 98.38 122 VAL A C 1
ATOM 952 O O . VAL A 1 122 ? 2.174 -3.065 8.249 1.00 98.38 122 VAL A O 1
ATOM 955 N N . THR A 1 123 ? 1.203 -5.055 7.866 1.00 97.94 123 THR A N 1
ATOM 956 C CA . THR A 1 123 ? 2.331 -5.691 7.183 1.00 97.94 123 THR A CA 1
ATOM 957 C C . THR A 1 123 ? 2.085 -5.569 5.684 1.00 97.94 123 THR A C 1
ATOM 959 O O . THR A 1 123 ? 1.407 -6.412 5.094 1.00 97.94 123 THR A O 1
ATOM 962 N N . ARG A 1 124 ? 2.581 -4.498 5.053 1.00 96.19 124 ARG A N 1
ATOM 963 C CA . ARG A 1 124 ? 2.322 -4.222 3.632 1.00 96.19 124 ARG A CA 1
ATOM 964 C C . ARG A 1 124 ? 3.211 -5.079 2.738 1.00 96.19 124 ARG A C 1
ATOM 966 O O . ARG A 1 124 ? 4.435 -4.965 2.838 1.00 96.19 124 ARG A O 1
ATOM 973 N N . ARG A 1 125 ? 2.625 -5.944 1.896 1.00 94.00 125 ARG A N 1
ATOM 974 C CA . ARG A 1 125 ? 3.366 -6.901 1.039 1.00 94.00 125 ARG A CA 1
ATOM 975 C C . ARG A 1 125 ? 2.753 -7.065 -0.357 1.00 94.00 125 ARG A C 1
ATOM 977 O O . ARG A 1 125 ? 1.532 -7.134 -0.495 1.00 94.00 125 ARG A O 1
ATOM 984 N N . TRP A 1 126 ? 3.618 -7.081 -1.375 1.00 85.62 126 TRP A N 1
ATOM 985 C CA . TRP A 1 126 ? 3.267 -7.136 -2.798 1.00 85.62 126 TRP A CA 1
ATOM 986 C C . TRP A 1 126 ? 3.191 -8.582 -3.272 1.00 85.62 126 TRP A C 1
ATOM 988 O O . TRP A 1 126 ? 4.101 -9.370 -2.920 1.00 85.62 126 TRP A O 1
#

Foldseek 3Di:
DFDADDQPQPAKDFPFWPWPDDDDEPPQWYADNRGIDGHPRTDGDMDRPDPDDDDPPQQDKDKDKDWAPPQHKDWDFDQLEPPKDKDFDFWPWPDDDDEPPQKHADRGTIIGGGTTIGIMMRRRDD

Sequence (126 aa):
MRCGVPEYWRGVRLVQQTSHAACVEGRSWGFDRAGIWVDKGCGGVFAAAGGWQPGPDWNRDFVVSCGSPQYRYYFCQVDVGARGRVLLQRQNSDSACVEGRTWGWNRAGIWVDKGCGAQFLVTRRW